Protein AF-A0A0H5PWU3-F1 (afdb_monomer)

Foldseek 3Di:
DDDDPFDWDWDDDPNDIDIDTDDPVRVVVVCVLQVWDQDPVRDTDGDDPVVSVVLCVDDPNVVVDDDD

Organism: NCBI:txid198431

pLDDT: mean 85.78, std 10.13, range [51.59, 96.0]

Solvent-accessible surface area (backbone atoms only — not comparable to full-atom values): 4446 Å² total; per-residue (Å²): 131,90,80,79,95,73,50,67,53,75,48,78,56,97,92,41,82,45,76,44,82,43,54,74,66,55,44,57,51,48,38,59,73,42,45,60,41,78,42,99,85,71,49,73,46,58,59,51,71,70,56,50,52,51,55,51,66,39,88,82,44,87,80,65,57,66,88,128

Mean predicted aligned error: 5.49 Å

Nearest PDB structures (foldseek):
  3kta-assembly1_B  TM=5.396E-01  e=1.417E+00  Pyrococcus furiosus
  5l6m-assembly2_I  TM=3.904E-01  e=3.239E+00  Caulobacter vibrioides CB15
  5l6l-assembly1_A  TM=4.154E-01  e=6.023E+00  Caulobacter vibrioides CB15
  5k8j-assembly1_A-2  TM=3.527E-01  e=7.934E+00  Caulobacter vibrioides CB15

Radius of gyration: 14.15 Å; Cα contacts (8 Å, |Δi|>4): 55; chains: 1; bounding box: 27×38×34 Å

Secondary structure (DSSP, 8-state):
-PPP--EEEEEEETTEEEEEEEPHHHHHHHHHHTT-EE-TTS-EE---HHHHHHHHH-TT-TT-----

Structure (mmCIF, N/CA/C/O backbone):
data_AF-A0A0H5PWU3-F1
#
_entry.id   AF-A0A0H5PWU3-F1
#
loop_
_atom_site.group_PDB
_atom_site.id
_atom_site.type_symbol
_atom_site.label_atom_id
_atom_site.label_alt_id
_atom_site.label_comp_id
_atom_site.label_asym_id
_atom_site.label_entity_id
_atom_site.label_seq_id
_atom_site.pdbx_PDB_ins_code
_atom_site.Cartn_x
_atom_site.Cartn_y
_atom_site.Cartn_z
_atom_site.occupancy
_atom_site.B_iso_or_equiv
_atom_site.auth_seq_id
_atom_site.auth_comp_id
_atom_site.auth_asym_id
_atom_site.auth_atom_id
_atom_site.pdbx_PDB_model_num
ATOM 1 N N . MET A 1 1 ? 2.298 21.235 -3.980 1.00 51.59 1 MET A N 1
ATOM 2 C CA . MET A 1 1 ? 1.326 20.158 -3.706 1.00 51.59 1 MET A CA 1
ATOM 3 C C . MET A 1 1 ? 1.669 19.066 -4.701 1.00 51.59 1 MET A C 1
ATOM 5 O O . MET A 1 1 ? 1.843 19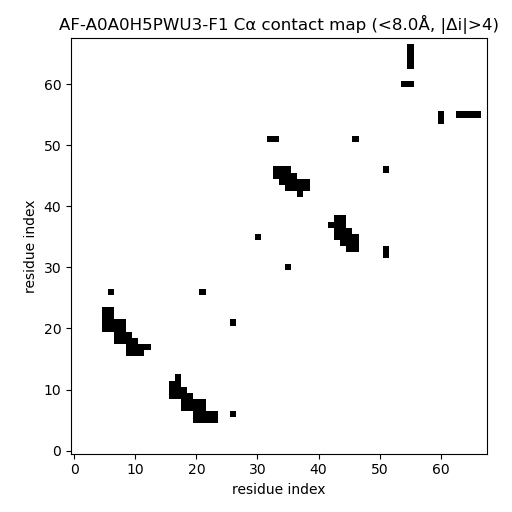.417 -5.860 1.00 51.59 1 MET A O 1
ATOM 9 N N . ILE A 1 2 ? 1.943 17.838 -4.257 1.00 59.09 2 ILE A N 1
ATOM 10 C CA . ILE A 1 2 ? 2.215 16.733 -5.189 1.00 59.09 2 ILE A CA 1
ATOM 11 C C . ILE A 1 2 ? 0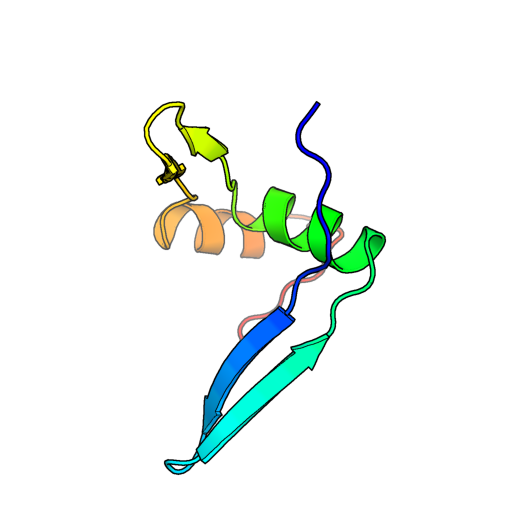.871 16.371 -5.816 1.00 59.09 2 ILE A C 1
ATOM 13 O O . ILE A 1 2 ? -0.062 16.063 -5.075 1.00 59.09 2 ILE A O 1
ATOM 17 N N . ASP A 1 3 ? 0.778 16.500 -7.136 1.00 59.69 3 ASP A N 1
ATOM 18 C CA . ASP A 1 3 ? -0.383 16.070 -7.910 1.00 59.69 3 ASP A CA 1
ATOM 19 C C . ASP A 1 3 ? -0.152 14.610 -8.299 1.00 59.69 3 ASP A C 1
ATOM 21 O O . ASP A 1 3 ? 0.895 14.270 -8.855 1.00 59.69 3 ASP A O 1
ATOM 25 N N . TRP A 1 4 ? -1.076 13.736 -7.918 1.00 67.81 4 TRP A N 1
ATOM 26 C CA . TRP A 1 4 ? -0.970 12.305 -8.174 1.00 67.81 4 TRP A CA 1
ATOM 27 C C . TRP A 1 4 ? -1.754 11.988 -9.443 1.00 67.81 4 TRP A C 1
ATOM 29 O O . TRP A 1 4 ? -2.959 12.207 -9.485 1.00 67.81 4 TRP A O 1
ATOM 39 N N . GLU A 1 5 ? -1.080 11.480 -10.475 1.00 72.94 5 GLU A N 1
ATOM 40 C CA . GLU A 1 5 ? -1.725 11.150 -11.758 1.00 72.94 5 GLU A CA 1
ATOM 41 C C . GLU A 1 5 ? -2.518 9.831 -11.706 1.00 72.94 5 GLU A C 1
ATOM 43 O O . GLU A 1 5 ? -3.368 9.576 -12.555 1.00 72.94 5 GLU A O 1
ATOM 48 N N . GLY A 1 6 ? -2.253 9.001 -10.695 1.00 74.31 6 GLY A N 1
ATOM 49 C CA . GLY A 1 6 ? -2.901 7.715 -10.463 1.00 74.31 6 GLY A CA 1
ATOM 50 C C . GLY A 1 6 ? -2.059 6.828 -9.548 1.00 74.31 6 GLY A C 1
ATOM 51 O O . GLY A 1 6 ? -0.911 7.151 -9.231 1.00 74.31 6 GLY A O 1
ATOM 52 N N . ALA A 1 7 ? -2.630 5.709 -9.110 1.00 84.94 7 ALA A N 1
ATOM 53 C CA . ALA A 1 7 ? -1.908 4.694 -8.354 1.00 84.94 7 ALA A CA 1
ATOM 54 C C . ALA A 1 7 ? -2.425 3.298 -8.701 1.00 84.94 7 ALA A C 1
ATOM 56 O O . ALA A 1 7 ? -3.630 3.088 -8.809 1.00 84.94 7 ALA A O 1
ATOM 57 N N . GLU A 1 8 ? -1.514 2.338 -8.811 1.00 91.56 8 GLU A N 1
ATOM 58 C CA . GLU A 1 8 ? -1.833 0.930 -9.033 1.00 91.56 8 GLU A CA 1
ATOM 59 C C . GLU A 1 8 ? -1.111 0.047 -8.007 1.00 91.56 8 GLU A C 1
ATOM 61 O O . GLU A 1 8 ? -0.024 0.381 -7.525 1.00 91.56 8 GLU A O 1
ATOM 66 N N . ILE A 1 9 ? -1.722 -1.087 -7.656 1.00 90.44 9 ILE A N 1
ATOM 67 C CA . ILE A 1 9 ? -1.033 -2.176 -6.954 1.00 90.44 9 ILE A CA 1
ATOM 68 C C . ILE A 1 9 ? -0.620 -3.208 -7.986 1.00 90.44 9 ILE A C 1
ATOM 70 O O . ILE A 1 9 ? -1.480 -3.813 -8.624 1.00 90.44 9 ILE A O 1
ATOM 74 N N . CYS A 1 10 ? 0.679 -3.477 -8.062 1.00 93.25 10 CYS A N 1
ATOM 75 C CA . CYS A 1 10 ? 1.223 -4.578 -8.844 1.00 93.25 10 CYS A CA 1
ATOM 76 C C . CYS A 1 10 ? 1.539 -5.768 -7.935 1.00 93.25 10 CYS A C 1
ATOM 78 O O . CYS A 1 10 ? 2.166 -5.609 -6.884 1.00 93.25 10 CYS A O 1
ATOM 80 N N . TYR A 1 11 ? 1.129 -6.966 -8.340 1.00 90.00 11 TYR A N 1
ATOM 81 C CA . TYR A 1 11 ? 1.442 -8.206 -7.635 1.00 90.00 11 TYR A CA 1
ATOM 82 C C . TYR A 1 11 ? 1.781 -9.327 -8.615 1.00 90.00 11 TYR A C 1
ATOM 84 O O . TYR A 1 11 ? 1.329 -9.342 -9.760 1.00 90.00 11 TYR A O 1
ATOM 92 N N . TYR A 1 12 ? 2.586 -10.276 -8.139 1.00 95.50 12 TYR A N 1
ATOM 93 C CA . TYR A 1 12 ? 3.035 -11.417 -8.925 1.00 95.50 12 TYR A CA 1
ATOM 94 C C . TYR A 1 12 ? 2.363 -12.686 -8.426 1.00 95.50 12 TYR A C 1
ATOM 96 O O . TYR A 1 12 ? 2.434 -13.009 -7.238 1.00 95.50 12 TYR A O 1
ATOM 104 N N . TYR A 1 13 ? 1.736 -13.422 -9.335 1.00 92.38 13 TYR A N 1
ATOM 105 C CA . TYR A 1 13 ? 1.078 -14.683 -9.024 1.00 92.38 13 TYR A CA 1
ATOM 106 C C . TYR A 1 13 ? 1.288 -15.657 -10.181 1.00 92.38 13 TYR A C 1
ATOM 108 O O . TYR A 1 13 ? 1.127 -15.298 -11.339 1.00 92.38 13 TYR A O 1
ATOM 116 N N . ASN A 1 14 ? 1.714 -16.887 -9.880 1.00 93.94 14 ASN A N 1
ATOM 117 C CA . ASN A 1 14 ? 1.989 -17.930 -10.880 1.00 93.94 14 ASN A CA 1
ATOM 118 C C . ASN A 1 14 ? 2.940 -17.517 -12.025 1.00 93.94 14 ASN A C 1
ATOM 120 O O . ASN A 1 14 ? 2.829 -18.016 -13.140 1.00 93.94 14 ASN A O 1
ATOM 124 N N . GLY A 1 15 ? 3.904 -16.633 -11.751 1.00 93.94 15 GLY A N 1
ATOM 125 C CA . GLY A 1 15 ? 4.847 -16.139 -12.763 1.00 93.94 15 GLY A CA 1
ATOM 126 C C . GLY A 1 15 ? 4.272 -15.063 -13.687 1.00 93.94 15 GLY A C 1
ATOM 127 O O . GLY A 1 15 ? 4.982 -14.593 -14.573 1.00 93.94 15 GLY A O 1
ATOM 128 N N . GLU A 1 16 ? 3.028 -14.643 -13.463 1.00 94.75 16 GLU A N 1
ATOM 129 C CA . GLU A 1 16 ? 2.387 -13.532 -14.157 1.00 94.75 16 GLU A CA 1
ATOM 130 C C . GLU A 1 16 ? 2.397 -12.272 -13.287 1.00 94.75 16 GLU A C 1
ATOM 132 O O . GLU A 1 16 ? 2.421 -12.332 -12.053 1.00 94.75 16 GLU A O 1
ATOM 137 N N . SER A 1 17 ? 2.407 -11.118 -13.954 1.00 96.00 17 SER A N 1
ATOM 138 C CA . SER A 1 17 ? 2.265 -9.806 -13.329 1.00 96.00 17 SER A CA 1
ATOM 139 C C . SER A 1 17 ? 0.834 -9.331 -13.513 1.00 96.00 17 SER A C 1
ATOM 141 O O . SER A 1 17 ? 0.331 -9.289 -14.636 1.00 96.00 17 SER A O 1
ATOM 143 N N . HIS A 1 18 ? 0.205 -8.923 -12.421 1.00 94.81 18 HIS A N 1
ATOM 144 C CA . HIS A 1 18 ? -1.133 -8.352 -12.416 1.00 94.81 18 HIS A CA 1
ATOM 145 C C . HIS A 1 18 ? -1.081 -6.953 -11.808 1.00 94.81 18 HIS A C 1
ATOM 147 O O . HIS A 1 18 ? -0.319 -6.721 -10.866 1.00 94.81 18 HIS A O 1
ATOM 153 N N . SER A 1 19 ? -1.906 -6.040 -12.316 1.00 94.25 19 SER A N 1
ATOM 154 C CA . SER A 1 19 ? -2.109 -4.719 -11.726 1.00 94.25 19 SER A CA 1
ATOM 155 C C . SER A 1 19 ? -3.582 -4.470 -11.419 1.00 94.25 19 SER A C 1
ATOM 157 O O . SER A 1 19 ? -4.480 -5.028 -12.057 1.00 94.25 19 SER A O 1
ATOM 159 N N . ILE A 1 20 ? -3.826 -3.680 -10.377 1.00 93.50 20 ILE A N 1
ATOM 160 C CA . ILE A 1 20 ? -5.153 -3.204 -9.989 1.00 93.50 20 ILE A CA 1
ATOM 161 C C . ILE A 1 20 ? -5.058 -1.695 -9.826 1.00 93.50 20 ILE A C 1
ATOM 163 O O . ILE A 1 20 ? -4.352 -1.218 -8.933 1.00 93.50 20 ILE A O 1
ATOM 167 N N . ASP A 1 21 ? -5.802 -0.967 -10.652 1.00 93.94 21 ASP A N 1
ATOM 168 C CA . ASP A 1 21 ? -5.954 0.476 -10.510 1.00 93.94 21 ASP A CA 1
ATOM 169 C C . ASP A 1 21 ? -6.650 0.804 -9.188 1.00 93.94 21 ASP A C 1
ATOM 171 O O . ASP A 1 21 ? -7.641 0.175 -8.793 1.00 93.94 21 ASP A O 1
ATOM 175 N N . LEU A 1 22 ? -6.142 1.818 -8.500 1.00 91.00 22 LEU A N 1
ATOM 176 C CA . LEU A 1 22 ? -6.737 2.343 -7.285 1.00 91.00 22 LEU A CA 1
ATOM 177 C C . LEU A 1 22 ? -7.460 3.650 -7.591 1.00 91.00 22 LEU A C 1
ATOM 179 O O . LEU A 1 22 ? -6.909 4.561 -8.202 1.00 91.00 22 LEU A O 1
ATOM 183 N N . SER A 1 23 ? -8.674 3.784 -7.068 1.00 91.06 23 SER A N 1
ATOM 184 C CA . SER A 1 23 ? -9.281 5.105 -6.892 1.00 91.06 23 SER A CA 1
ATOM 185 C C . SER A 1 23 ? -8.490 5.943 -5.882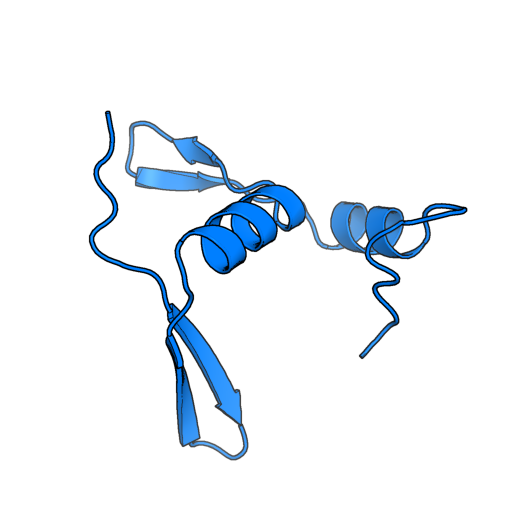 1.00 91.06 23 SER A C 1
ATOM 187 O O . SER A 1 23 ? -7.862 5.401 -4.966 1.00 91.06 23 SER A O 1
ATOM 189 N N . ASP A 1 24 ? -8.627 7.268 -5.956 1.00 87.62 24 ASP A N 1
ATOM 190 C CA . ASP A 1 24 ? -7.981 8.217 -5.036 1.00 87.62 24 ASP A CA 1
ATOM 191 C C . ASP A 1 24 ? -8.221 7.870 -3.560 1.00 87.62 24 ASP A C 1
ATOM 193 O O . ASP A 1 24 ? -7.324 7.962 -2.722 1.00 87.62 24 ASP A O 1
ATOM 197 N N . THR A 1 25 ? -9.438 7.421 -3.230 1.00 89.56 25 THR A N 1
ATOM 198 C CA . THR A 1 25 ? -9.792 7.033 -1.858 1.00 89.56 25 THR A CA 1
ATOM 199 C C . THR A 1 25 ? -9.077 5.753 -1.432 1.00 89.56 25 THR A C 1
ATOM 201 O O . THR A 1 25 ? -8.575 5.680 -0.310 1.00 89.56 25 THR A O 1
ATOM 204 N N . GLN A 1 26 ? -8.997 4.745 -2.307 1.00 90.00 26 GLN A N 1
ATOM 205 C CA . GLN A 1 26 ? -8.275 3.506 -2.004 1.00 90.00 26 GLN A CA 1
ATOM 206 C C . GLN A 1 26 ? -6.783 3.785 -1.816 1.0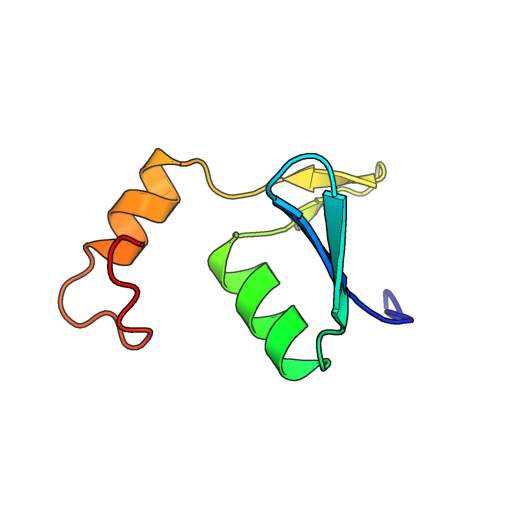0 90.00 26 GLN A C 1
ATOM 208 O O . GLN A 1 26 ? -6.200 3.330 -0.832 1.00 90.00 26 GLN A O 1
ATOM 213 N N . PHE A 1 27 ? -6.194 4.596 -2.695 1.00 88.31 27 PHE A N 1
ATOM 214 C CA . PHE A 1 27 ? -4.803 5.017 -2.580 1.00 88.31 27 PHE A CA 1
ATOM 215 C C . PHE A 1 27 ? -4.532 5.771 -1.270 1.00 88.31 27 PHE A C 1
ATOM 217 O O . PHE A 1 27 ? -3.616 5.417 -0.519 1.00 88.31 27 PHE A O 1
ATOM 224 N N . ALA A 1 28 ? -5.370 6.754 -0.930 1.00 86.31 28 ALA A N 1
ATOM 225 C CA . ALA A 1 28 ? -5.250 7.502 0.319 1.00 86.31 28 ALA A CA 1
ATOM 226 C C . ALA A 1 28 ? -5.340 6.593 1.558 1.00 86.31 28 ALA A C 1
ATOM 228 O O . ALA A 1 28 ? -4.599 6.781 2.520 1.00 86.31 28 ALA A O 1
ATOM 229 N N . ILE A 1 29 ? -6.215 5.584 1.549 1.00 88.19 29 ILE A N 1
ATOM 230 C CA . ILE A 1 29 ? -6.329 4.628 2.659 1.00 88.19 29 ILE A CA 1
ATOM 231 C C . ILE A 1 29 ? -5.082 3.736 2.748 1.00 88.19 29 ILE A C 1
ATOM 233 O O . ILE A 1 29 ? -4.520 3.585 3.833 1.00 88.19 29 ILE A O 1
ATOM 237 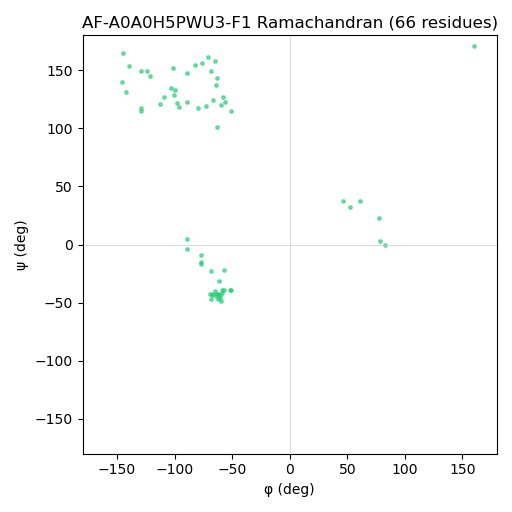N N . ILE A 1 30 ? -4.622 3.173 1.628 1.00 89.06 30 ILE A N 1
ATOM 238 C CA . ILE A 1 30 ? -3.464 2.266 1.591 1.00 89.06 30 ILE A CA 1
ATOM 239 C C . ILE A 1 30 ? -2.191 2.978 2.047 1.00 89.06 30 ILE A C 1
ATOM 241 O O . ILE A 1 30 ? -1.473 2.456 2.899 1.00 89.06 30 ILE A O 1
ATOM 245 N N . THR A 1 31 ? -1.938 4.186 1.542 1.00 88.25 31 THR A N 1
ATOM 246 C CA . TH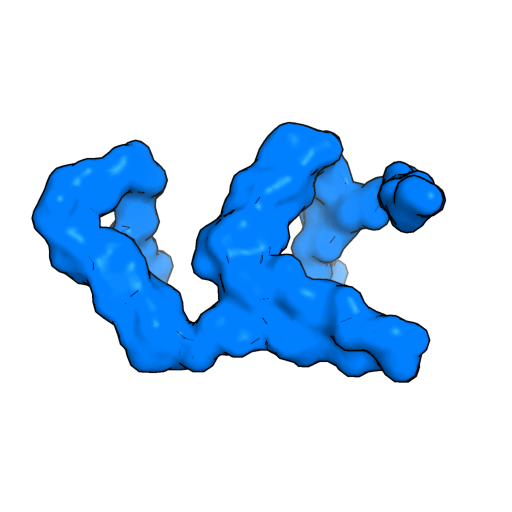R A 1 31 ? -0.768 4.986 1.941 1.00 88.25 31 THR A CA 1
ATOM 247 C C . THR A 1 31 ? -0.740 5.241 3.447 1.00 88.25 31 THR A C 1
ATOM 249 O O . THR A 1 31 ? 0.318 5.129 4.065 1.00 88.25 31 THR A O 1
ATOM 252 N N . LYS A 1 32 ? -1.900 5.492 4.071 1.00 88.06 32 LYS A N 1
ATOM 253 C CA . LYS A 1 32 ? -2.010 5.637 5.530 1.00 88.06 32 LYS A CA 1
ATOM 254 C C . LYS A 1 32 ? -1.752 4.334 6.281 1.00 88.06 32 LYS A C 1
ATOM 256 O O . LYS A 1 32 ? -1.058 4.365 7.292 1.00 88.06 32 LYS A O 1
ATOM 261 N N . ILE A 1 33 ? -2.302 3.214 5.811 1.00 90.31 33 ILE A N 1
ATOM 262 C CA . ILE A 1 33 ? -2.105 1.898 6.443 1.00 90.31 33 ILE A CA 1
ATOM 263 C C . ILE A 1 33 ? -0.631 1.498 6.405 1.00 90.31 33 ILE A C 1
ATOM 265 O O . ILE A 1 33 ? -0.105 1.014 7.402 1.00 90.31 33 ILE A O 1
ATOM 269 N N . LEU A 1 34 ? 0.033 1.728 5.273 1.00 90.88 34 LEU A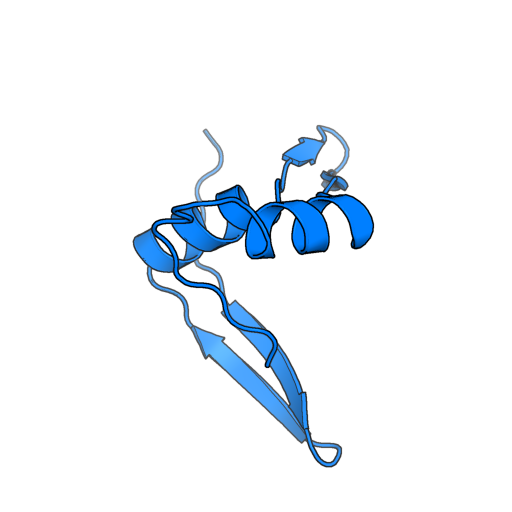 N 1
ATOM 270 C CA . LEU A 1 34 ? 1.449 1.423 5.082 1.00 90.88 34 LEU A CA 1
ATOM 271 C C . LEU A 1 34 ? 2.381 2.448 5.740 1.00 90.88 34 LEU A C 1
ATOM 273 O O . LEU A 1 34 ? 3.587 2.222 5.779 1.00 90.88 34 LEU A O 1
ATOM 277 N N . GLY A 1 35 ? 1.856 3.572 6.236 1.00 91.56 35 GLY A N 1
ATOM 278 C CA . GLY A 1 35 ? 2.672 4.654 6.782 1.00 91.56 35 GLY A CA 1
ATOM 279 C C . GLY A 1 35 ? 3.624 5.250 5.746 1.00 91.56 35 GLY A C 1
ATOM 280 O O . GLY A 1 35 ? 4.768 5.541 6.086 1.00 91.56 35 GLY A O 1
ATOM 281 N N . LEU A 1 36 ? 3.183 5.374 4.485 1.00 90.75 36 LEU A N 1
ATOM 282 C CA . LEU A 1 36 ? 4.029 5.877 3.406 1.00 90.75 36 LEU A CA 1
ATOM 283 C C . LEU A 1 36 ? 4.369 7.350 3.621 1.00 90.75 36 LEU A C 1
ATOM 285 O O . LEU A 1 36 ? 3.484 8.204 3.697 1.00 90.75 36 LEU A O 1
ATOM 289 N N . GLU A 1 37 ? 5.661 7.646 3.633 1.00 88.50 37 GLU A N 1
ATOM 290 C CA . GLU A 1 37 ? 6.188 9.003 3.651 1.00 88.50 37 GLU A CA 1
ATOM 291 C C . GLU A 1 37 ? 7.229 9.150 2.540 1.00 88.50 37 GLU A C 1
ATOM 293 O O . GLU A 1 37 ? 8.290 8.521 2.575 1.00 88.50 37 GLU A O 1
ATOM 298 N N . ILE A 1 38 ? 6.926 9.994 1.551 1.00 83.94 38 ILE A N 1
ATOM 299 C CA . ILE A 1 38 ? 7.881 10.348 0.499 1.00 83.94 38 ILE A CA 1
ATOM 300 C C . ILE A 1 38 ? 8.841 11.394 1.051 1.00 83.94 38 ILE A C 1
ATOM 302 O O . ILE A 1 38 ? 8.450 12.513 1.387 1.00 83.94 38 ILE A O 1
ATOM 306 N N . GLN A 1 39 ? 10.113 11.030 1.104 1.00 87.38 39 GLN A N 1
ATOM 307 C CA . GLN A 1 39 ? 11.199 11.909 1.496 1.00 87.38 39 GLN A CA 1
ATOM 308 C C . GLN A 1 39 ? 11.546 12.890 0.362 1.00 87.38 39 GLN A C 1
ATOM 310 O O . GLN A 1 39 ? 11.351 12.575 -0.814 1.00 87.38 39 GLN A O 1
ATOM 315 N N . PRO A 1 40 ? 12.143 14.059 0.666 1.00 83.88 40 PRO A N 1
ATOM 316 C CA . PRO A 1 40 ? 12.508 15.054 -0.350 1.00 83.88 40 PRO A CA 1
ATOM 317 C C . PRO A 1 40 ? 13.443 14.543 -1.459 1.00 83.88 40 PRO A C 1
ATOM 319 O O . PRO A 1 40 ? 13.498 15.127 -2.536 1.00 83.88 40 PRO A O 1
ATOM 322 N N . ASN A 1 41 ? 14.188 13.464 -1.205 1.00 87.50 41 ASN A N 1
ATOM 323 C CA . ASN A 1 41 ? 15.085 12.820 -2.168 1.00 87.50 41 ASN A CA 1
ATOM 324 C C . ASN A 1 41 ? 14.402 11.730 -3.020 1.00 87.50 41 ASN A C 1
ATOM 326 O O . ASN A 1 41 ? 15.087 11.035 -3.767 1.00 87.50 41 ASN A O 1
ATOM 330 N N . GLY A 1 42 ? 13.086 11.547 -2.885 1.00 79.81 42 GLY A N 1
ATOM 331 C CA . GLY A 1 42 ? 12.317 10.516 -3.583 1.00 79.81 42 GLY A CA 1
ATOM 332 C C . GLY A 1 42 ? 12.347 9.134 -2.924 1.00 79.81 42 GLY A C 1
ATOM 333 O O . GLY A 1 42 ? 11.697 8.222 -3.427 1.00 79.81 42 GLY A O 1
ATOM 334 N N . ALA A 1 43 ? 13.059 8.954 -1.805 1.00 87.44 43 ALA A N 1
ATOM 335 C CA . ALA A 1 43 ? 12.965 7.722 -1.025 1.00 87.44 43 ALA A CA 1
ATOM 336 C C . ALA A 1 43 ? 11.585 7.609 -0.363 1.00 87.44 43 ALA A C 1
ATOM 338 O O . ALA A 1 43 ? 10.975 8.614 -0.001 1.00 87.44 43 ALA A O 1
ATOM 339 N N . ILE A 1 44 ? 11.108 6.382 -0.174 1.00 87.81 44 ILE A N 1
ATOM 340 C CA . ILE A 1 44 ? 9.830 6.109 0.481 1.00 87.81 44 ILE A CA 1
ATOM 341 C C . ILE A 1 44 ? 10.117 5.405 1.801 1.00 87.81 44 ILE A C 1
ATOM 343 O O . ILE A 1 44 ? 10.702 4.323 1.813 1.00 87.81 44 ILE A O 1
ATOM 347 N N . ASN A 1 45 ? 9.684 6.011 2.902 1.00 91.75 45 ASN A N 1
ATOM 348 C CA . ASN A 1 45 ? 9.593 5.329 4.185 1.00 91.75 45 ASN A CA 1
ATOM 349 C C . ASN A 1 45 ? 8.218 4.677 4.306 1.00 91.75 45 ASN A C 1
ATOM 351 O O . ASN A 1 45 ? 7.230 5.203 3.799 1.00 91.75 45 ASN A O 1
ATOM 355 N N . CYS A 1 46 ? 8.163 3.541 4.988 1.00 94.38 46 CYS A N 1
ATOM 356 C CA . CYS A 1 46 ? 6.931 2.841 5.315 1.00 94.38 46 CYS A CA 1
ATOM 357 C C . CYS A 1 46 ? 7.063 2.184 6.691 1.00 94.38 46 CYS A C 1
ATOM 359 O O . CYS A 1 46 ? 8.164 2.066 7.241 1.00 94.38 46 CYS A O 1
ATOM 361 N N . PHE A 1 47 ? 5.939 1.774 7.266 1.00 94.44 47 PHE A N 1
ATOM 362 C CA . PHE A 1 47 ? 5.932 0.977 8.481 1.00 94.44 47 PHE A CA 1
ATOM 363 C C . PHE A 1 47 ? 6.606 -0.375 8.254 1.00 94.44 47 PHE A C 1
ATOM 365 O O . PHE A 1 47 ? 6.460 -0.991 7.202 1.00 94.44 47 PHE A O 1
ATOM 372 N N . SER A 1 48 ? 7.322 -0.849 9.275 1.00 93.94 48 SER A N 1
ATOM 373 C CA . SER A 1 48 ? 7.905 -2.187 9.250 1.00 93.94 48 SER A CA 1
ATOM 374 C C . SER A 1 48 ? 6.830 -3.268 9.365 1.00 93.94 48 SER A C 1
ATOM 376 O O . SER A 1 48 ? 5.735 -3.026 9.887 1.00 93.94 48 SER A O 1
ATOM 378 N N . ASP A 1 49 ? 7.175 -4.493 8.973 1.00 92.25 49 ASP A N 1
ATOM 379 C CA . ASP A 1 49 ? 6.321 -5.670 9.137 1.00 92.25 49 ASP A CA 1
ATOM 380 C C . ASP A 1 49 ? 5.828 -5.844 10.580 1.00 92.25 49 ASP A C 1
ATOM 382 O O . ASP A 1 49 ? 4.681 -6.229 10.804 1.00 92.25 49 ASP A O 1
ATOM 386 N N . GLU A 1 50 ? 6.672 -5.571 11.578 1.00 94.31 50 GLU A N 1
ATOM 387 C CA . GLU A 1 50 ? 6.301 -5.649 12.995 1.00 94.31 50 GLU A CA 1
ATOM 388 C C . GLU A 1 50 ? 5.207 -4.636 13.339 1.00 94.31 50 GLU A C 1
ATOM 390 O O . GLU A 1 50 ? 4.246 -4.977 14.029 1.00 94.31 50 GLU A O 1
ATOM 395 N N . THR A 1 51 ? 5.325 -3.413 12.823 1.00 92.38 51 THR A N 1
ATOM 396 C CA . THR A 1 51 ? 4.341 -2.345 13.043 1.00 92.38 51 THR A CA 1
ATOM 397 C C . THR A 1 51 ? 3.012 -2.684 12.366 1.00 92.38 51 THR A C 1
ATOM 399 O O . THR A 1 51 ? 1.948 -2.546 12.971 1.00 92.38 51 THR A O 1
ATOM 402 N N . LEU A 1 52 ? 3.057 -3.202 11.135 1.00 91.25 52 LEU A N 1
ATOM 403 C CA . LEU A 1 52 ? 1.863 -3.629 10.401 1.00 91.25 52 LEU A CA 1
ATOM 404 C C . LEU A 1 52 ? 1.160 -4.812 11.086 1.00 91.25 52 LEU A C 1
ATOM 406 O O . LEU A 1 52 ? -0.066 -4.816 11.203 1.00 91.25 52 LEU A O 1
ATOM 410 N N . LYS A 1 53 ? 1.916 -5.785 11.614 1.00 89.56 53 LYS A N 1
ATOM 411 C CA . LYS A 1 53 ? 1.362 -6.897 12.410 1.00 89.56 53 LYS A CA 1
ATOM 412 C C . LYS A 1 53 ? 0.654 -6.390 13.664 1.00 89.56 53 LYS A C 1
ATOM 414 O O . LYS A 1 53 ? -0.477 -6.798 13.921 1.00 89.56 53 LYS A O 1
ATOM 419 N N . GLN A 1 54 ? 1.274 -5.464 14.398 1.00 89.94 54 GLN A N 1
ATOM 420 C CA . GLN A 1 54 ? 0.647 -4.843 15.567 1.00 89.94 54 GLN A CA 1
ATOM 421 C C . GLN A 1 54 ? -0.661 -4.135 15.197 1.00 89.94 54 GLN A C 1
ATOM 423 O O . GLN A 1 54 ? -1.648 -4.280 15.916 1.00 89.94 54 GLN A O 1
ATOM 428 N N . LEU A 1 55 ? -0.699 -3.426 14.063 1.00 88.31 55 LEU A N 1
ATOM 429 C CA . LEU A 1 55 ? -1.905 -2.760 13.566 1.00 88.31 55 LEU A CA 1
ATOM 430 C C . LEU A 1 55 ? -3.039 -3.762 13.289 1.00 88.31 55 LEU A C 1
ATOM 432 O O . LEU A 1 55 ? -4.180 -3.530 13.698 1.00 88.31 55 LEU A O 1
ATOM 436 N N . CYS A 1 56 ? -2.741 -4.901 12.660 1.00 87.31 56 CYS A N 1
ATOM 437 C CA . CYS A 1 56 ? -3.717 -5.974 12.435 1.00 87.31 56 CYS A CA 1
ATOM 438 C C . CYS A 1 56 ? -4.265 -6.569 13.746 1.00 87.31 56 CYS A C 1
ATOM 440 O O . CYS A 1 56 ? -5.429 -6.960 13.806 1.00 87.31 56 CYS A O 1
ATOM 442 N N . GLU A 1 57 ? -3.458 -6.596 14.808 1.00 87.81 57 GLU A N 1
ATOM 443 C CA . GLU A 1 57 ? -3.814 -7.173 16.112 1.00 87.81 57 GLU A CA 1
ATOM 444 C C . GLU A 1 57 ? -4.495 -6.175 17.073 1.00 87.81 57 GLU A C 1
ATOM 446 O O . GLU A 1 57 ? -4.938 -6.559 18.160 1.00 87.81 57 GLU A O 1
ATOM 451 N N . MET A 1 58 ? -4.632 -4.898 16.689 1.00 89.19 58 MET A N 1
ATOM 452 C CA . MET A 1 58 ? -5.265 -3.877 17.530 1.00 89.19 58 MET A CA 1
ATOM 453 C C . MET A 1 58 ? -6.708 -4.252 17.899 1.00 89.19 58 MET A C 1
ATOM 455 O O . MET A 1 58 ? -7.570 -4.476 17.043 1.00 89.19 58 MET A O 1
ATOM 459 N N . LYS A 1 59 ? -7.013 -4.244 19.205 1.00 86.94 59 LYS A N 1
ATOM 460 C CA . LYS A 1 59 ? -8.372 -4.484 19.708 1.00 86.94 59 LYS A CA 1
ATOM 461 C C . LYS A 1 59 ? -9.331 -3.437 19.139 1.00 86.94 59 LYS A C 1
ATOM 463 O O . LYS A 1 59 ? -9.186 -2.248 19.402 1.00 86.94 59 LYS A O 1
ATOM 468 N N . GLY A 1 60 ? -10.341 -3.897 18.404 1.00 83.69 60 GLY A N 1
ATOM 469 C CA . GLY A 1 60 ? -11.316 -3.012 17.768 1.00 83.69 6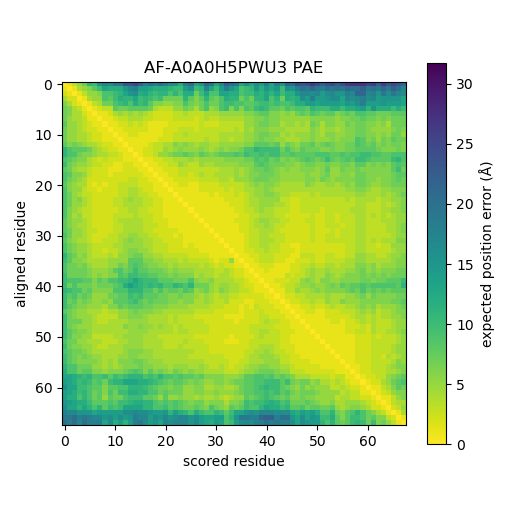0 GLY A CA 1
ATOM 470 C C . GLY A 1 60 ? -10.807 -2.336 16.494 1.00 83.69 60 GLY A C 1
ATOM 471 O O . GLY A 1 60 ? -11.353 -1.298 16.132 1.00 83.69 60 GLY A O 1
ATOM 472 N N . ASN A 1 61 ? -9.794 -2.901 15.817 1.00 85.25 61 ASN A N 1
ATOM 473 C CA . ASN A 1 61 ? -9.334 -2.400 14.522 1.00 85.25 61 ASN A CA 1
ATOM 474 C C . ASN A 1 61 ? -10.529 -2.249 13.547 1.00 85.25 61 ASN A C 1
ATOM 476 O O . ASN A 1 61 ? -11.145 -3.257 13.172 1.00 85.25 61 ASN A O 1
ATOM 480 N N . PRO A 1 62 ? -10.865 -1.016 13.118 1.00 79.06 62 PRO A N 1
ATOM 481 C CA . PRO A 1 62 ? -12.035 -0.759 12.282 1.00 79.06 62 PRO A CA 1
ATOM 482 C C . PRO A 1 62 ? -11.888 -1.333 10.871 1.00 79.06 62 PRO A C 1
ATOM 484 O O . PRO A 1 62 ? -12.892 -1.612 10.221 1.00 79.06 62 PRO A O 1
ATOM 487 N N . LEU A 1 63 ? -10.652 -1.547 10.414 1.00 80.81 63 LEU A N 1
ATOM 488 C CA . LEU A 1 63 ? -10.354 -2.102 9.098 1.00 80.81 63 LEU A CA 1
ATOM 489 C C . LEU A 1 63 ? -10.571 -3.618 9.045 1.00 80.81 63 LEU A C 1
ATOM 491 O O . LEU A 1 63 ? -10.622 -4.178 7.954 1.00 80.81 63 LEU A O 1
ATOM 495 N N . ARG A 1 64 ? -10.696 -4.284 10.207 1.00 76.81 64 ARG A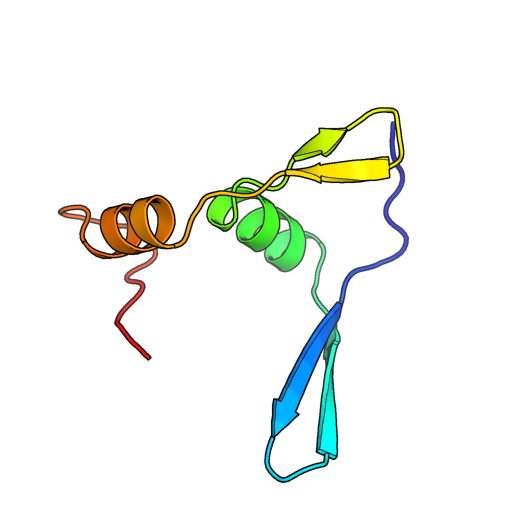 N 1
ATOM 496 C CA . ARG A 1 64 ? -10.866 -5.744 10.328 1.00 76.81 64 ARG A CA 1
ATOM 497 C C . ARG A 1 64 ? -9.884 -6.532 9.451 1.00 76.81 64 ARG A C 1
ATOM 499 O O . ARG A 1 64 ? -10.254 -7.556 8.883 1.00 76.81 64 ARG A O 1
ATOM 506 N N . LEU A 1 65 ? -8.648 -6.042 9.342 1.00 73.69 65 LEU A N 1
ATOM 507 C CA . LEU A 1 65 ? -7.586 -6.689 8.578 1.00 73.69 65 LEU A CA 1
ATOM 508 C C . LEU A 1 65 ? -7.291 -8.043 9.231 1.00 73.69 65 LEU A C 1
ATOM 510 O O . LEU A 1 65 ? -6.665 -8.113 10.286 1.00 73.69 65 LEU A O 1
ATOM 514 N N . GLN A 1 66 ? -7.815 -9.117 8.647 1.00 66.81 66 GLN A N 1
ATOM 515 C CA . GLN A 1 66 ? -7.473 -10.479 9.044 1.00 66.81 66 GLN A CA 1
ATOM 516 C C . GLN A 1 66 ? -6.167 -10.876 8.352 1.00 66.81 66 GLN A C 1
ATOM 518 O O . GLN A 1 66 ? -5.839 -10.340 7.293 1.00 66.81 66 GLN A O 1
ATOM 523 N N . LYS A 1 67 ? -5.412 -11.811 8.945 1.00 61.09 67 LYS A N 1
ATOM 524 C CA . LYS A 1 67 ? -4.309 -12.458 8.221 1.00 61.09 67 LYS A CA 1
ATOM 525 C C . LYS A 1 67 ? -4.881 -13.082 6.943 1.00 61.09 67 LYS A C 1
ATOM 527 O O . LYS A 1 67 ? -5.817 -13.873 7.045 1.00 61.09 67 LYS A O 1
ATOM 532 N N . LEU A 1 68 ? -4.339 -12.670 5.794 1.00 56.16 68 LEU A N 1
ATOM 533 C CA . LEU A 1 68 ? -4.528 -13.341 4.505 1.00 56.16 68 LEU A CA 1
ATOM 534 C C . LEU A 1 68 ? -3.955 -14.760 4.561 1.00 56.16 68 LEU A C 1
ATOM 536 O O . LEU A 1 68 ? -2.919 -14.943 5.247 1.00 56.16 68 LEU A O 1
#

Sequence (68 aa):
MIDWEGAEICYYYNGESHSIDLSDTQFAIITKILGLEIQPNGAINCFSDETLKQLCEMKGNPLRLQKL